Protein AF-A0A917MQI0-F1 (afdb_monomer)

Nearest PDB structures (foldseek):
  5axk-assembly1_B  TM=4.098E-01  e=2.253E+00  Methanosarcina acetivorans
  4v8p-assembly4_GO  TM=4.783E-01  e=9.392E+00  Tetrahymena thermophila
  5wah-assembly1_A  TM=2.900E-01  e=5.716E+00  Streptococcus agalactiae

Solvent-accessible surface area (backbone atoms only — not comparable to full-atom values): 4265 Å² total; per-residue (Å²): 136,77,93,75,88,64,102,67,81,80,74,76,75,63,61,84,69,52,46,59,58,53,49,52,54,51,49,51,52,52,46,50,53,34,34,77,71,63,82,33,53,69,75,54,44,26,62,75,73,69,46,92,49,67,69,62,51,53,52,47,28,60,77,68,72,54,131

Foldseek 3Di:
DDPDPDPPPPPDDDCVVVVVVVVLLVQLLVLLLCCVVVVAPPVRSCVSNVHDDPVVSVVSCVVSVHD

Mean predicted aligned error: 8.46 Å

Secondary structure (DSSP, 8-state):
----S---------HHHHHHHHHHHHHHHHHHHHHHTTSS-HHHHHHHHT---HHHHHHHHHHHT--

Organism: NCBI:txid2053191

Sequence (67 aa):
MAELARRGESGGGNYYRTQPIRLSRLFAQAVIASTYQGSTTYREAYRLRGTRQHATFENLAAELGVT

Structure (mmCIF, N/CA/C/O backbone):
data_AF-A0A917MQI0-F1
#
_entry.id   AF-A0A917MQI0-F1
#
loop_
_atom_site.group_PDB
_atom_site.id
_atom_site.type_symbol
_atom_site.label_atom_id
_atom_site.label_alt_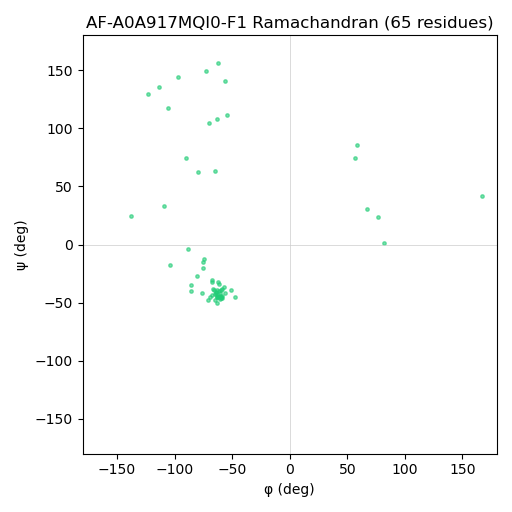id
_atom_site.label_comp_id
_atom_site.label_asym_id
_atom_site.label_entity_id
_atom_site.label_seq_id
_atom_site.pdbx_PDB_ins_code
_atom_site.Cartn_x
_atom_site.Cartn_y
_atom_site.Cartn_z
_atom_site.occupancy
_atom_site.B_iso_or_equiv
_atom_site.auth_seq_id
_atom_site.auth_comp_id
_atom_site.auth_asym_id
_atom_site.auth_atom_id
_atom_site.pdbx_PDB_model_num
ATOM 1 N N . MET A 1 1 ? 31.545 -32.447 -37.027 1.00 40.94 1 MET A N 1
ATOM 2 C CA . MET A 1 1 ? 32.332 -31.232 -36.735 1.00 40.94 1 MET A CA 1
ATOM 3 C C . MET A 1 1 ? 31.369 -30.138 -36.295 1.00 40.94 1 MET A C 1
ATOM 5 O O . MET A 1 1 ? 30.598 -29.670 -37.117 1.00 40.94 1 MET A O 1
ATOM 9 N N . ALA A 1 2 ? 31.399 -29.826 -34.996 1.00 47.62 2 ALA A N 1
ATOM 10 C CA . ALA A 1 2 ? 30.825 -28.653 -34.327 1.00 47.62 2 ALA A CA 1
ATOM 11 C C . ALA A 1 2 ? 29.312 -28.368 -34.483 1.00 47.62 2 ALA A C 1
ATOM 13 O O . ALA A 1 2 ? 28.894 -27.379 -35.079 1.00 47.62 2 ALA A O 1
ATOM 14 N N . GLU A 1 3 ? 28.502 -29.166 -33.784 1.00 53.00 3 GLU A N 1
ATOM 15 C CA . GLU A 1 3 ? 27.443 -28.612 -32.930 1.00 53.00 3 GLU A CA 1
ATOM 16 C C . GLU A 1 3 ? 28.112 -27.618 -31.967 1.00 53.00 3 GLU A C 1
ATOM 18 O O . GLU A 1 3 ? 28.953 -28.066 -31.200 1.00 53.00 3 GLU A O 1
ATOM 23 N N . LEU A 1 4 ? 27.856 -26.303 -32.095 1.00 55.62 4 LEU A N 1
ATOM 24 C CA . LEU A 1 4 ? 28.119 -25.223 -31.105 1.00 55.62 4 LEU A CA 1
ATOM 25 C C . LEU A 1 4 ? 27.995 -23.815 -31.744 1.00 55.62 4 LEU A C 1
ATOM 27 O O . LEU A 1 4 ? 28.781 -22.910 -31.470 1.00 55.62 4 LEU A O 1
ATOM 31 N N . AL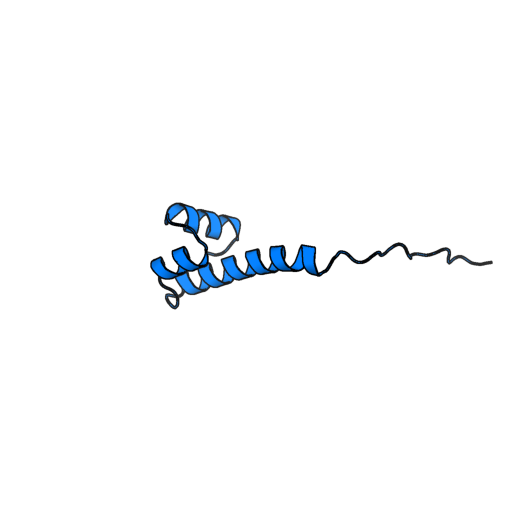A A 1 5 ? 26.993 -23.566 -32.590 1.00 54.09 5 ALA A N 1
ATOM 32 C CA . ALA A 1 5 ? 26.709 -22.205 -33.056 1.00 54.09 5 ALA A CA 1
ATOM 33 C C . ALA A 1 5 ? 25.714 -21.509 -32.110 1.00 54.09 5 ALA A C 1
ATOM 35 O O . ALA A 1 5 ? 24.544 -21.326 -32.417 1.00 54.09 5 ALA A O 1
ATOM 36 N N . ARG A 1 6 ? 26.243 -21.130 -30.939 1.00 55.84 6 ARG A N 1
ATOM 37 C CA . ARG A 1 6 ? 25.813 -19.997 -30.099 1.00 55.84 6 ARG A CA 1
ATOM 38 C C . ARG A 1 6 ? 24.351 -19.992 -29.622 1.00 55.84 6 ARG A C 1
ATOM 40 O O . ARG A 1 6 ? 23.524 -19.218 -30.089 1.00 55.84 6 ARG A O 1
ATOM 47 N N . ARG A 1 7 ? 24.108 -20.675 -28.496 1.00 53.53 7 ARG A N 1
ATOM 48 C CA . ARG A 1 7 ? 23.161 -20.209 -27.455 1.00 53.53 7 ARG A CA 1
ATOM 49 C C . ARG A 1 7 ? 23.678 -18.901 -26.827 1.00 53.53 7 ARG A C 1
ATOM 51 O O . ARG A 1 7 ? 24.090 -18.880 -25.673 1.00 53.53 7 ARG A O 1
ATOM 58 N N . GLY A 1 8 ? 23.775 -17.846 -27.630 1.00 53.28 8 GLY A N 1
ATOM 59 C CA . GLY A 1 8 ? 24.550 -16.646 -27.314 1.00 53.28 8 GLY A CA 1
ATOM 60 C C . GLY A 1 8 ? 23.860 -15.338 -27.673 1.00 53.28 8 GLY A C 1
ATOM 61 O O . GLY A 1 8 ? 24.551 -14.348 -27.868 1.00 53.28 8 GLY A O 1
ATOM 62 N N . GLU A 1 9 ? 22.530 -15.316 -27.746 1.00 53.47 9 GLU A N 1
ATOM 63 C CA . GLU A 1 9 ? 21.751 -14.069 -27.797 1.00 53.47 9 GLU A CA 1
ATOM 64 C C . GLU A 1 9 ? 20.990 -13.832 -26.484 1.00 53.47 9 GLU A C 1
ATOM 66 O O . GLU A 1 9 ? 19.902 -13.268 -26.451 1.00 53.47 9 GLU A O 1
ATOM 71 N N . SER A 1 10 ? 21.557 -14.249 -25.353 1.00 58.94 10 SER A N 1
ATOM 72 C CA . SER A 1 10 ? 21.071 -13.865 -24.023 1.00 58.94 10 SER A CA 1
ATOM 73 C C . SER A 1 10 ? 21.570 -12.453 -23.688 1.00 58.94 10 SER A C 1
ATOM 75 O O . SER A 1 10 ? 22.355 -12.243 -22.765 1.00 58.94 10 SER A O 1
ATOM 77 N N . GLY A 1 11 ? 21.150 -11.462 -24.478 1.00 60.09 11 GLY A N 1
ATOM 78 C CA . GLY A 1 11 ? 21.331 -10.057 -24.132 1.00 60.09 11 GLY A CA 1
ATOM 79 C C . GLY A 1 11 ? 20.548 -9.764 -22.854 1.00 60.09 11 GLY A C 1
ATOM 80 O O . GLY A 1 11 ? 19.319 -9.778 -22.861 1.00 60.09 11 GLY A O 1
ATOM 81 N N . GLY A 1 12 ? 21.246 -9.561 -21.735 1.00 75.44 12 GLY A N 1
ATOM 82 C CA . GLY A 1 12 ? 20.609 -9.241 -20.458 1.00 75.44 12 GLY A CA 1
ATOM 83 C C . GLY A 1 12 ? 19.715 -8.001 -20.568 1.00 75.44 12 GLY A C 1
ATOM 84 O O . GLY A 1 12 ? 20.060 -7.024 -21.233 1.00 75.44 12 GLY A O 1
ATOM 85 N N . GLY A 1 13 ? 18.557 -8.028 -19.904 1.00 82.19 13 GLY A N 1
ATOM 86 C CA . GLY A 1 13 ? 17.685 -6.857 -19.812 1.00 82.19 13 GLY A CA 1
ATOM 87 C C . GLY A 1 13 ? 18.367 -5.693 -19.082 1.00 82.19 13 GLY 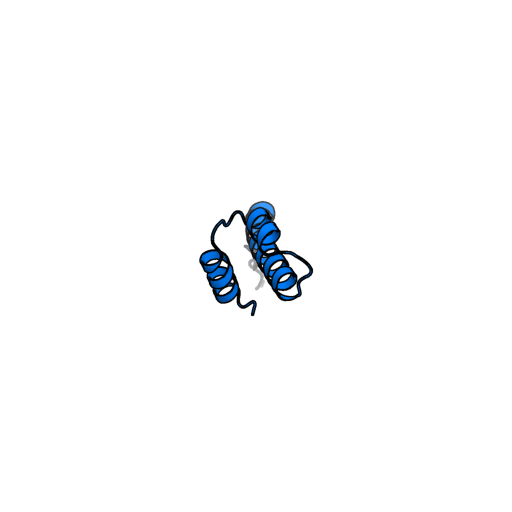A C 1
ATOM 88 O O . GLY A 1 13 ? 19.268 -5.887 -18.267 1.00 82.19 13 GLY A O 1
ATOM 89 N N . ASN A 1 14 ? 17.919 -4.461 -19.332 1.00 88.75 14 ASN A N 1
ATOM 90 C CA . ASN A 1 14 ? 18.451 -3.294 -18.629 1.00 88.75 14 ASN A CA 1
ATOM 91 C C . ASN A 1 14 ? 18.000 -3.310 -17.154 1.00 88.75 14 ASN A C 1
ATOM 93 O O . ASN A 1 14 ? 16.850 -2.987 -16.847 1.00 88.75 14 ASN A O 1
ATOM 97 N N . TYR A 1 15 ? 18.924 -3.665 -16.255 1.00 86.56 15 TYR A N 1
ATOM 98 C CA . TYR A 1 15 ? 18.721 -3.733 -14.803 1.00 86.56 15 TYR A CA 1
ATOM 99 C C . TYR A 1 15 ? 18.039 -2.482 -14.237 1.00 86.56 15 TYR A C 1
ATOM 101 O O . TYR A 1 15 ? 17.079 -2.578 -13.477 1.00 86.56 15 TYR A O 1
ATOM 109 N N . TYR A 1 16 ? 18.491 -1.302 -14.658 1.00 90.06 16 TYR A N 1
ATOM 110 C CA . TYR A 1 16 ? 18.001 -0.022 -14.152 1.00 90.06 16 TYR A CA 1
ATOM 111 C C . TYR A 1 16 ? 16.618 0.354 -14.696 1.00 90.06 16 TYR A C 1
ATOM 113 O O . TYR A 1 16 ? 15.966 1.221 -14.125 1.00 90.06 16 TYR A O 1
ATOM 121 N N . ARG A 1 17 ? 16.136 -0.307 -15.759 1.00 90.88 17 ARG A N 1
ATOM 122 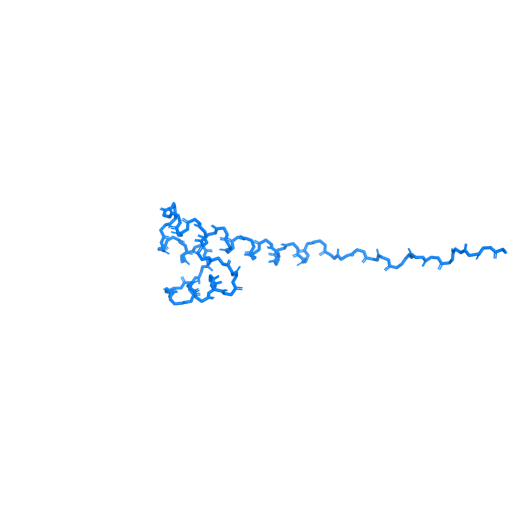C CA . ARG A 1 17 ? 14.748 -0.159 -16.232 1.00 90.88 17 ARG A CA 1
ATOM 123 C C . ARG A 1 17 ? 13.783 -1.086 -15.498 1.00 90.88 17 ARG A C 1
ATOM 125 O O . ARG A 1 17 ? 12.670 -0.681 -15.188 1.00 90.88 17 ARG A O 1
ATOM 132 N N . THR A 1 18 ? 14.187 -2.323 -15.216 1.00 90.88 18 THR A N 1
ATOM 133 C CA . THR A 1 18 ? 13.290 -3.336 -14.633 1.00 90.88 18 THR A CA 1
ATOM 134 C C . THR A 1 18 ? 13.219 -3.260 -13.112 1.00 90.88 18 THR A C 1
ATOM 136 O O . THR A 1 18 ? 12.152 -3.469 -12.530 1.00 90.88 18 THR A O 1
ATOM 139 N N . GLN A 1 19 ? 14.327 -2.921 -12.451 1.00 92.69 19 GLN A N 1
ATOM 140 C CA . GLN A 1 19 ? 14.379 -2.876 -10.992 1.00 92.69 19 GLN A CA 1
ATOM 141 C C . GLN A 1 1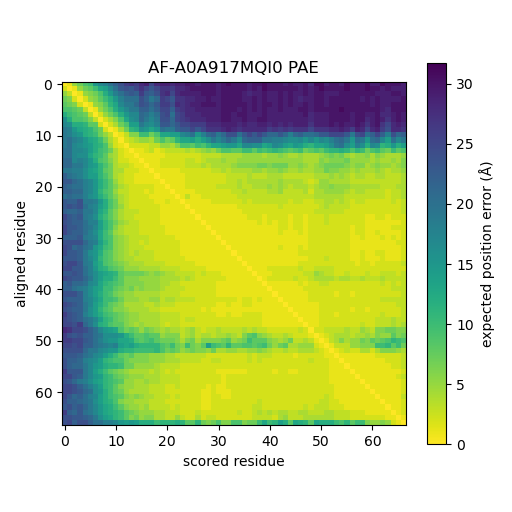9 ? 13.437 -1.858 -10.352 1.00 92.69 19 GLN A C 1
ATOM 143 O O . GLN A 1 19 ? 12.762 -2.247 -9.402 1.00 92.69 19 GLN A O 1
ATOM 148 N N . PRO A 1 20 ? 13.318 -0.604 -10.832 1.00 92.88 20 PRO A N 1
ATOM 149 C CA . PRO A 1 20 ? 12.407 0.360 -10.217 1.00 92.88 20 PRO A CA 1
ATOM 150 C C . PRO A 1 20 ? 10.947 -0.109 -10.220 1.00 92.88 20 PRO A C 1
ATOM 152 O O . PRO A 1 20 ? 10.247 0.064 -9.227 1.00 92.88 20 PRO A O 1
ATOM 155 N N . ILE A 1 21 ? 10.505 -0.772 -11.296 1.00 92.62 21 ILE A N 1
ATOM 156 C CA . ILE A 1 21 ? 9.143 -1.321 -11.406 1.00 92.62 21 ILE A CA 1
ATOM 157 C C . ILE A 1 21 ? 8.934 -2.424 -10.364 1.00 92.62 21 ILE A C 1
ATOM 159 O O . ILE A 1 21 ? 7.953 -2.417 -9.619 1.00 92.62 21 ILE A O 1
ATOM 163 N N . ARG A 1 22 ? 9.887 -3.358 -10.268 1.00 90.69 22 ARG A N 1
ATOM 164 C CA . ARG A 1 22 ? 9.833 -4.452 -9.293 1.00 90.69 22 ARG A CA 1
ATOM 165 C C . ARG A 1 22 ? 9.865 -3.935 -7.855 1.00 90.69 22 ARG A C 1
ATOM 167 O O . ARG A 1 22 ? 9.063 -4.375 -7.037 1.00 90.69 22 ARG A O 1
ATOM 174 N N . LEU A 1 23 ? 10.752 -2.987 -7.563 1.00 94.19 23 LEU A N 1
ATOM 175 C CA . LEU A 1 23 ? 10.862 -2.354 -6.251 1.00 94.19 23 LEU A CA 1
ATOM 176 C C . LEU A 1 23 ? 9.599 -1.581 -5.881 1.00 94.19 23 LEU A C 1
ATOM 178 O O . LEU A 1 23 ? 9.170 -1.672 -4.740 1.00 94.19 23 LEU A O 1
ATOM 182 N N . SER A 1 24 ? 8.967 -0.883 -6.827 1.00 92.62 24 SER A N 1
ATOM 183 C CA . SER A 1 24 ? 7.703 -0.182 -6.582 1.00 92.62 24 SER A CA 1
ATOM 184 C C . SER A 1 24 ? 6.596 -1.148 -6.148 1.00 92.62 24 SER A C 1
ATOM 186 O O . SER A 1 24 ? 5.911 -0.892 -5.157 1.00 92.62 24 SER A O 1
ATOM 188 N N . ARG A 1 25 ? 6.474 -2.301 -6.823 1.00 94.75 25 ARG A N 1
ATOM 189 C CA . ARG A 1 25 ? 5.510 -3.345 -6.445 1.00 94.75 25 ARG A CA 1
ATOM 190 C C . ARG A 1 25 ? 5.804 -3.933 -5.062 1.00 94.75 25 ARG A C 1
ATOM 192 O O . ARG A 1 25 ? 4.887 -4.072 -4.260 1.00 94.75 25 ARG A O 1
ATOM 199 N N . LEU A 1 26 ? 7.069 -4.246 -4.771 1.00 95.38 26 LEU A N 1
ATOM 200 C CA . LEU A 1 26 ? 7.484 -4.776 -3.464 1.00 95.38 26 LEU A CA 1
ATOM 201 C C . LEU A 1 26 ? 7.264 -3.762 -2.337 1.00 95.38 26 LEU A C 1
ATOM 203 O O . LEU A 1 26 ? 6.785 -4.116 -1.264 1.00 95.38 26 LEU A O 1
ATOM 207 N N . PHE A 1 27 ? 7.572 -2.493 -2.593 1.00 96.06 27 PHE A N 1
ATOM 208 C CA . PHE A 1 27 ? 7.340 -1.407 -1.653 1.00 96.06 27 PHE A CA 1
ATOM 209 C C . PHE A 1 27 ? 5.852 -1.265 -1.322 1.00 96.06 27 PHE A C 1
ATOM 211 O O . PHE A 1 27 ? 5.496 -1.182 -0.149 1.00 96.06 27 PHE A O 1
ATOM 218 N N . ALA A 1 28 ? 4.978 -1.312 -2.333 1.00 95.69 28 ALA A N 1
ATOM 219 C CA . ALA A 1 28 ? 3.537 -1.279 -2.114 1.00 95.69 28 ALA A CA 1
ATOM 220 C C . ALA A 1 28 ? 3.069 -2.447 -1.228 1.00 95.69 28 ALA A C 1
ATOM 222 O O . ALA A 1 28 ? 2.358 -2.217 -0.254 1.00 95.69 28 ALA A O 1
ATOM 223 N N . GLN A 1 29 ? 3.527 -3.674 -1.502 1.00 96.62 29 GLN A N 1
ATOM 224 C CA . GLN A 1 29 ? 3.199 -4.845 -0.680 1.00 96.62 29 GLN A CA 1
ATOM 225 C C . GLN A 1 29 ? 3.661 -4.687 0.775 1.00 96.62 29 GLN A C 1
ATOM 227 O O . GLN A 1 29 ? 2.893 -4.960 1.694 1.00 96.62 29 GLN A O 1
ATOM 232 N N . ALA A 1 30 ? 4.888 -4.207 0.993 1.00 97.44 30 ALA A N 1
ATOM 233 C CA . ALA A 1 30 ? 5.438 -4.016 2.333 1.00 97.44 30 ALA A CA 1
ATOM 23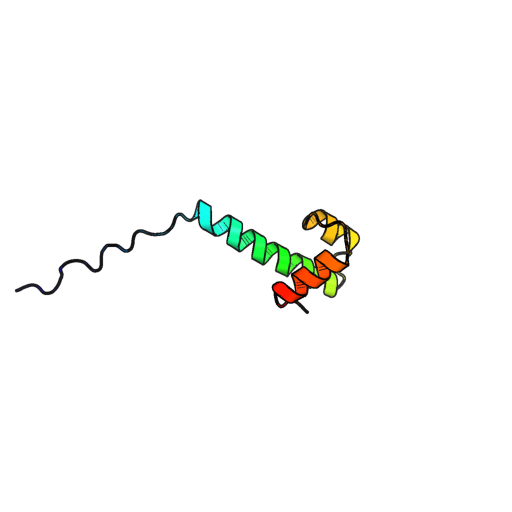4 C C . ALA A 1 30 ? 4.677 -2.945 3.133 1.00 97.44 30 ALA A C 1
ATOM 236 O O . ALA A 1 30 ? 4.374 -3.153 4.307 1.00 97.44 30 ALA A O 1
ATOM 237 N N . VAL A 1 31 ? 4.332 -1.818 2.500 1.00 96.88 31 VAL A N 1
ATOM 238 C CA . VAL A 1 31 ? 3.537 -0.757 3.138 1.00 96.88 31 VAL A CA 1
ATOM 239 C C . VAL A 1 31 ? 2.148 -1.272 3.516 1.00 96.88 31 VAL A C 1
ATOM 241 O O . VAL A 1 31 ? 1.690 -1.009 4.627 1.00 96.88 31 VAL A O 1
ATOM 244 N N . ILE A 1 32 ? 1.492 -2.027 2.631 1.00 96.81 32 ILE A N 1
ATOM 245 C CA . ILE A 1 32 ? 0.172 -2.615 2.898 1.00 96.81 32 ILE A CA 1
ATOM 246 C C . ILE A 1 32 ? 0.240 -3.603 4.064 1.00 96.81 32 ILE A C 1
ATOM 248 O O . ILE A 1 32 ? -0.496 -3.441 5.034 1.00 96.81 32 ILE A O 1
ATOM 252 N N . ALA A 1 33 ? 1.183 -4.547 4.037 1.00 97.88 33 ALA A N 1
ATOM 253 C CA . ALA A 1 33 ? 1.356 -5.518 5.116 1.00 97.88 33 ALA A CA 1
ATOM 254 C C . ALA A 1 33 ? 1.631 -4.840 6.472 1.00 97.88 33 ALA A C 1
ATOM 256 O O . ALA A 1 33 ? 1.005 -5.179 7.474 1.00 97.88 33 ALA A O 1
ATOM 257 N N . SER A 1 34 ? 2.507 -3.828 6.502 1.00 97.75 34 SER A N 1
ATOM 258 C CA . SER A 1 34 ? 2.781 -3.026 7.706 1.00 97.75 34 SER A CA 1
ATOM 259 C C . SER A 1 34 ? 1.544 -2.259 8.198 1.00 97.75 34 SER A C 1
ATOM 261 O O . SER A 1 34 ? 1.364 -2.050 9.398 1.00 97.75 34 SER A O 1
ATOM 263 N N . THR A 1 35 ? 0.667 -1.846 7.279 1.00 96.88 35 THR A N 1
ATOM 264 C CA . THR A 1 35 ? -0.589 -1.165 7.624 1.00 96.88 35 THR A CA 1
ATOM 265 C C . THR A 1 35 ? -1.569 -2.119 8.295 1.00 96.88 35 THR A C 1
ATOM 267 O O . THR A 1 35 ? -2.122 -1.785 9.340 1.00 96.88 35 THR A O 1
ATOM 270 N N . TYR A 1 36 ? -1.728 -3.331 7.760 1.00 96.56 36 TYR A N 1
ATOM 271 C CA . TYR A 1 36 ? -2.581 -4.360 8.362 1.00 96.56 36 TYR A CA 1
ATOM 272 C C . TYR A 1 36 ? -2.038 -4.887 9.695 1.00 96.56 36 TYR A C 1
ATOM 274 O O . TYR A 1 36 ? -2.813 -5.201 10.593 1.00 96.56 36 TYR A O 1
ATOM 282 N N . GLN A 1 37 ? -0.715 -4.905 9.874 1.00 97.00 37 GLN A N 1
ATOM 283 C CA . GLN A 1 37 ? -0.082 -5.231 11.159 1.00 97.00 37 GLN A CA 1
ATOM 284 C C . GLN A 1 37 ? -0.185 -4.099 12.196 1.00 97.00 37 GLN A C 1
ATOM 286 O O . GLN A 1 37 ? 0.103 -4.317 13.371 1.00 97.00 37 GLN A O 1
ATOM 291 N N . GLY A 1 38 ? -0.585 -2.891 11.786 1.00 96.88 38 GLY A N 1
ATOM 292 C CA . GLY A 1 38 ? -0.736 -1.730 12.666 1.00 96.88 38 GLY A CA 1
ATOM 293 C C . GLY A 1 38 ? 0.562 -0.971 12.966 1.00 96.88 38 GLY A C 1
ATOM 294 O O . GLY A 1 38 ? 0.525 0.026 13.685 1.00 96.88 38 GLY A O 1
ATOM 295 N N . SER A 1 39 ? 1.702 -1.380 12.399 1.00 97.56 39 SER A N 1
ATOM 296 C CA . SER A 1 39 ? 2.979 -0.658 12.514 1.00 97.56 39 SER A CA 1
ATOM 297 C C . SER A 1 39 ? 3.044 0.598 11.644 1.00 97.56 39 SER A C 1
ATOM 299 O O . SER A 1 39 ? 3.856 1.487 11.893 1.00 97.56 39 SER A O 1
ATOM 301 N N . THR A 1 40 ? 2.195 0.701 10.620 1.00 97.00 40 THR A N 1
ATOM 302 C CA . THR A 1 40 ? 2.016 1.917 9.816 1.00 97.00 40 THR A CA 1
ATOM 303 C C . THR A 1 40 ? 0.557 2.338 9.848 1.00 97.00 40 THR A C 1
ATOM 305 O O . THR A 1 40 ? -0.337 1.542 9.588 1.00 97.00 40 THR A O 1
ATOM 308 N N . THR A 1 41 ? 0.282 3.607 10.147 1.00 96.81 41 THR A N 1
ATOM 309 C CA . THR A 1 41 ? -1.105 4.091 10.117 1.00 96.81 41 THR A CA 1
ATOM 310 C C . THR A 1 41 ? -1.600 4.224 8.675 1.00 96.81 41 THR A C 1
ATOM 312 O O . THR A 1 41 ? -0.832 4.608 7.793 1.00 96.81 41 THR A O 1
ATOM 315 N N . TYR A 1 42 ? -2.900 4.031 8.420 1.00 95.31 42 TYR A N 1
ATOM 316 C CA . TYR A 1 42 ? -3.489 4.280 7.092 1.00 95.31 42 TYR A CA 1
ATOM 317 C C . TYR A 1 42 ? -3.141 5.671 6.545 1.00 95.31 42 TYR A C 1
ATOM 319 O O . TYR A 1 42 ? -2.812 5.831 5.373 1.00 95.31 42 TYR A O 1
ATOM 327 N N . ARG A 1 43 ? -3.134 6.690 7.413 1.00 94.75 43 ARG A N 1
ATOM 328 C CA . ARG A 1 43 ? -2.753 8.062 7.052 1.00 94.75 43 ARG A CA 1
ATOM 329 C C . ARG A 1 43 ? -1.320 8.148 6.517 1.00 94.75 43 ARG A C 1
ATOM 331 O O . ARG A 1 43 ? -1.061 8.923 5.597 1.00 94.75 43 ARG A O 1
ATOM 338 N N . GLU A 1 44 ? -0.387 7.405 7.100 1.00 95.94 44 GLU A N 1
ATOM 339 C CA . GLU A 1 44 ? 1.003 7.343 6.636 1.00 95.94 44 GLU A CA 1
ATOM 340 C C . GLU A 1 44 ? 1.141 6.486 5.385 1.00 95.94 44 GLU A C 1
ATOM 342 O O . GLU A 1 44 ? 1.790 6.915 4.434 1.00 95.94 44 GLU A O 1
ATOM 347 N N . ALA A 1 45 ? 0.459 5.345 5.332 1.00 96.06 45 ALA A N 1
ATOM 348 C CA . ALA A 1 45 ? 0.430 4.472 4.166 1.00 96.06 45 ALA A CA 1
ATOM 349 C C . ALA A 1 45 ? -0.049 5.218 2.908 1.00 96.06 45 ALA A C 1
ATOM 351 O O . ALA A 1 45 ? 0.558 5.127 1.841 1.00 96.06 45 ALA A O 1
ATOM 352 N N . TYR A 1 46 ? -1.077 6.056 3.053 1.00 94.69 46 TYR A N 1
ATOM 353 C CA . TYR A 1 46 ? -1.591 6.937 2.003 1.00 94.69 46 TYR A CA 1
ATOM 354 C C . TYR A 1 46 ? -0.547 7.933 1.502 1.00 94.69 46 TYR A C 1
ATOM 356 O O . TYR A 1 46 ? -0.412 8.132 0.295 1.00 94.69 46 TYR A O 1
ATOM 364 N N . ARG A 1 47 ? 0.238 8.524 2.409 1.00 93.25 47 ARG A N 1
ATOM 365 C CA . ARG A 1 47 ? 1.333 9.433 2.038 1.00 93.25 47 ARG A CA 1
ATOM 366 C C . ARG A 1 47 ? 2.457 8.695 1.315 1.00 93.25 47 ARG A C 1
ATOM 368 O O . ARG A 1 47 ? 2.935 9.198 0.307 1.00 93.25 47 ARG A O 1
ATOM 375 N N . LEU A 1 48 ? 2.838 7.511 1.797 1.00 93.62 48 LEU A N 1
ATOM 376 C CA . LEU A 1 48 ? 3.904 6.688 1.216 1.00 93.62 48 LEU A CA 1
ATOM 377 C C . LEU A 1 48 ? 3.547 6.165 -0.181 1.00 93.62 48 LEU A C 1
ATOM 379 O O . LEU A 1 48 ? 4.393 6.152 -1.070 1.00 93.62 48 LEU A O 1
ATOM 383 N N . ARG A 1 49 ? 2.290 5.768 -0.396 1.00 87.81 49 ARG A N 1
ATOM 384 C CA . ARG A 1 49 ? 1.794 5.304 -1.700 1.00 87.81 49 ARG A CA 1
ATOM 385 C C . ARG A 1 49 ? 1.454 6.483 -2.628 1.00 87.81 49 ARG A C 1
ATOM 387 O O . ARG A 1 49 ? 1.470 6.347 -3.850 1.00 87.81 49 ARG A O 1
ATOM 394 N N . GLY A 1 50 ? 1.097 7.638 -2.074 1.00 86.31 50 GLY A N 1
ATOM 395 C CA . GLY A 1 50 ? 0.515 8.743 -2.838 1.00 86.31 50 GLY A CA 1
ATOM 396 C C . GLY A 1 50 ? -0.963 8.522 -3.193 1.00 86.31 50 GLY A C 1
ATOM 397 O O . GLY A 1 50 ? -1.456 9.088 -4.165 1.00 86.31 50 GL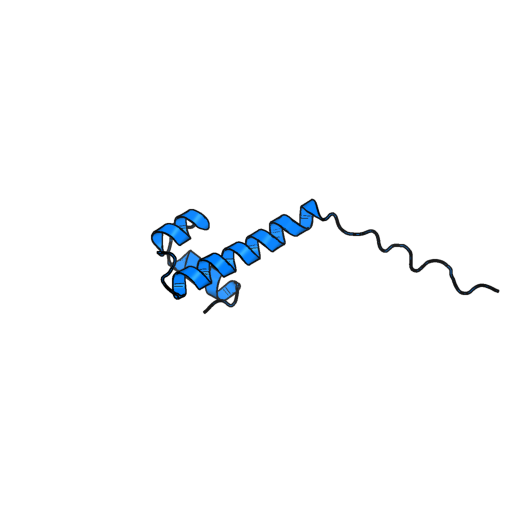Y A O 1
ATOM 398 N N . THR A 1 51 ? -1.688 7.698 -2.430 1.00 83.31 51 THR A N 1
ATOM 399 C CA . THR A 1 51 ? -3.152 7.548 -2.534 1.00 83.31 51 THR A CA 1
ATOM 400 C C . THR A 1 51 ? -3.849 8.404 -1.498 1.00 83.31 51 THR A C 1
ATOM 402 O O . THR A 1 51 ? -3.374 8.526 -0.381 1.00 83.31 51 THR A O 1
ATOM 405 N N . ARG A 1 52 ? -5.009 8.976 -1.834 1.00 80.69 52 ARG A N 1
ATOM 406 C CA . ARG A 1 52 ? -5.813 9.757 -0.874 1.00 80.69 52 ARG A CA 1
ATOM 407 C C . ARG A 1 52 ? -7.038 9.016 -0.344 1.00 80.69 52 ARG A C 1
ATOM 409 O O . ARG A 1 52 ? -7.600 9.438 0.657 1.00 80.69 52 ARG A O 1
ATOM 416 N N . GLN A 1 53 ? -7.461 7.948 -1.017 1.00 91.25 53 GLN A N 1
ATOM 417 C CA . GLN A 1 53 ? -8.711 7.250 -0.728 1.00 91.25 53 GLN A CA 1
ATOM 418 C C . GLN A 1 53 ? -8.437 5.842 -0.200 1.00 91.25 53 GLN A C 1
ATOM 420 O O . GLN A 1 53 ? -7.629 5.116 -0.779 1.00 91.25 53 GLN A O 1
ATOM 425 N N . HIS A 1 54 ? -9.157 5.456 0.857 1.00 92.50 54 HIS A N 1
ATOM 426 C CA . HIS A 1 54 ? -9.063 4.126 1.463 1.00 92.50 54 HIS A CA 1
ATOM 427 C C . HIS A 1 54 ? -9.421 3.016 0.468 1.00 92.50 54 HIS A C 1
ATOM 429 O O . HIS A 1 54 ? -8.654 2.080 0.302 1.00 92.50 54 HIS A O 1
ATOM 435 N N . ALA A 1 55 ? -10.505 3.178 -0.296 1.00 94.75 55 ALA A N 1
ATOM 436 C CA . ALA A 1 55 ? -10.913 2.192 -1.298 1.00 94.75 55 ALA A CA 1
ATOM 437 C C . ALA A 1 55 ? -9.819 1.913 -2.349 1.00 94.75 55 ALA A C 1
ATOM 439 O O . ALA A 1 55 ? -9.625 0.775 -2.755 1.00 94.75 55 ALA A O 1
ATOM 440 N N . THR A 1 56 ? -9.048 2.927 -2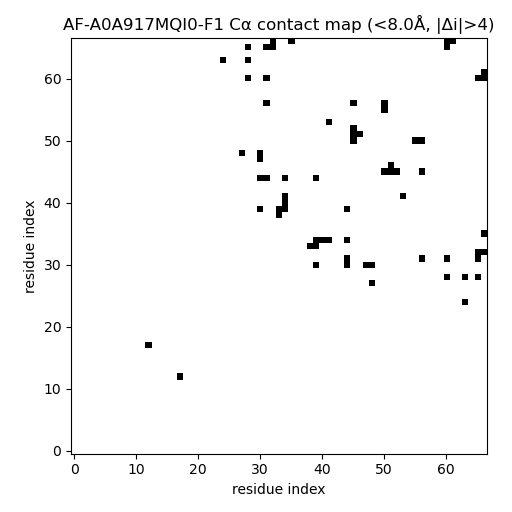.763 1.00 93.94 56 THR A N 1
ATOM 441 C CA . THR A 1 56 ? -7.918 2.730 -3.691 1.00 93.94 56 THR A CA 1
ATOM 442 C C . THR A 1 56 ? -6.780 1.934 -3.056 1.00 93.94 56 THR A C 1
ATOM 444 O O . THR A 1 56 ? -6.069 1.218 -3.756 1.00 93.94 56 THR A O 1
ATOM 447 N N . PHE A 1 57 ? -6.584 2.082 -1.747 1.00 94.25 57 PHE A N 1
ATOM 448 C CA . PHE A 1 57 ? -5.590 1.324 -1.000 1.00 94.25 57 PHE A CA 1
ATOM 449 C C . PHE A 1 57 ? -6.006 -0.146 -0.864 1.00 94.25 57 PHE A C 1
ATOM 451 O O . PHE A 1 57 ? -5.219 -1.018 -1.218 1.00 94.25 57 PHE A O 1
ATOM 458 N N . GLU A 1 58 ? -7.253 -0.412 -0.472 1.00 94.94 58 GLU A N 1
ATOM 459 C CA . GLU A 1 58 ? -7.792 -1.776 -0.353 1.00 94.94 58 GLU A CA 1
ATOM 460 C C . GLU A 1 58 ? -7.855 -2.503 -1.706 1.00 94.94 58 GLU A C 1
ATOM 462 O O . GLU A 1 58 ? -7.447 -3.655 -1.814 1.00 94.94 58 GLU A O 1
ATOM 467 N N . ASN A 1 59 ? -8.271 -1.822 -2.781 1.00 95.31 59 ASN A N 1
ATOM 468 C CA . ASN A 1 59 ? -8.261 -2.416 -4.124 1.00 95.31 59 ASN A CA 1
ATOM 469 C C . ASN A 1 59 ? -6.844 -2.803 -4.560 1.00 95.31 59 ASN A C 1
ATOM 471 O O . ASN A 1 59 ? -6.641 -3.857 -5.155 1.00 95.31 59 ASN A O 1
ATOM 475 N N . LEU A 1 60 ? -5.853 -1.966 -4.241 1.00 93.38 60 LEU A N 1
ATOM 476 C CA . LEU A 1 60 ? -4.458 -2.276 -4.531 1.00 93.38 60 LEU A CA 1
ATOM 477 C C . LEU A 1 60 ? -3.958 -3.464 -3.702 1.00 93.38 60 L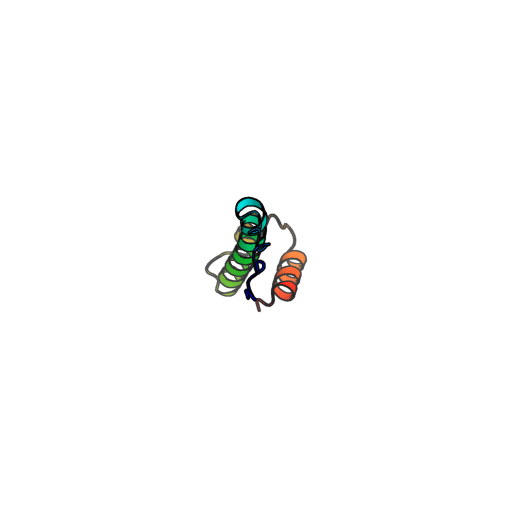EU A C 1
ATOM 479 O O . LEU A 1 60 ? -3.201 -4.280 -4.218 1.00 93.38 60 LEU A O 1
ATOM 483 N N . ALA A 1 61 ? -4.365 -3.573 -2.438 1.00 94.88 61 ALA A N 1
ATOM 484 C CA . ALA A 1 61 ? -4.053 -4.723 -1.594 1.00 94.88 61 ALA A CA 1
ATOM 485 C C . ALA A 1 61 ? -4.597 -6.022 -2.203 1.00 94.88 61 ALA A C 1
ATOM 487 O O . ALA A 1 61 ? -3.838 -6.979 -2.377 1.00 94.88 61 ALA A O 1
ATOM 488 N N . ALA A 1 62 ? -5.851 -6.001 -2.663 1.00 96.31 62 ALA A N 1
ATOM 489 C CA . ALA A 1 62 ? -6.465 -7.111 -3.382 1.00 96.31 62 ALA A CA 1
ATOM 490 C C . ALA A 1 62 ? -5.719 -7.456 -4.686 1.00 96.31 62 ALA A C 1
ATOM 492 O O . ALA A 1 62 ? -5.387 -8.619 -4.910 1.00 96.31 62 ALA A O 1
ATOM 493 N N . GLU A 1 63 ? -5.380 -6.465 -5.520 1.00 95.31 63 GLU A N 1
ATOM 494 C CA . GLU A 1 63 ? -4.598 -6.676 -6.753 1.00 95.31 63 GLU A CA 1
ATOM 495 C C . GLU A 1 63 ? -3.198 -7.251 -6.484 1.00 95.31 63 GLU A C 1
ATOM 497 O O . GLU A 1 63 ? -2.659 -8.025 -7.280 1.00 95.31 63 GLU A O 1
ATOM 502 N N . LEU A 1 64 ? -2.583 -6.865 -5.365 1.00 94.38 64 LEU A N 1
ATOM 503 C CA . LEU A 1 64 ? -1.251 -7.315 -4.973 1.00 94.38 64 LEU A CA 1
ATOM 504 C C . LEU A 1 64 ? -1.254 -8.611 -4.156 1.00 94.38 64 LEU A C 1
ATOM 506 O O . LEU A 1 64 ? -0.163 -9.123 -3.882 1.00 94.38 64 LEU A O 1
ATOM 510 N N . GLY A 1 65 ? -2.433 -9.141 -3.816 1.00 95.62 65 GLY A N 1
ATOM 511 C CA . GLY A 1 65 ? -2.609 -10.365 -3.037 1.00 95.62 65 GLY A CA 1
ATOM 512 C C . GLY A 1 65 ? -2.141 -10.239 -1.587 1.00 95.62 65 GLY A C 1
ATOM 513 O O . GLY A 1 65 ? -1.641 -11.210 -1.028 1.00 95.62 65 GLY A O 1
ATOM 514 N N . VAL A 1 66 ? -2.238 -9.042 -1.004 1.00 92.75 66 VAL A N 1
ATOM 515 C CA . VAL A 1 66 ? -1.927 -8.792 0.408 1.00 92.75 66 VAL A CA 1
ATOM 516 C C . VAL A 1 66 ? -3.254 -8.606 1.136 1.00 92.75 66 VAL A C 1
ATOM 518 O O . VAL A 1 66 ? -3.995 -7.686 0.803 1.00 92.75 66 VAL A O 1
ATOM 521 N N . THR A 1 67 ? -3.561 -9.491 2.083 1.00 80.38 67 THR A N 1
ATOM 522 C CA . THR A 1 67 ? -4.820 -9.537 2.853 1.00 80.38 67 THR A CA 1
ATOM 523 C C . THR A 1 67 ? -4.540 -9.665 4.335 1.00 80.38 67 THR A C 1
ATOM 525 O O . THR A 1 67 ? -3.575 -10.400 4.654 1.00 80.38 67 THR A O 1
#

pLDDT: mean 86.46, std 15.47, range [40.94, 97.88]

Radius of gyration: 19.53 Å; Cα contacts (8 Å, |Δi|>4): 35; chains: 1; bounding box: 43×41×49 Å